Protein AF-A0A3D5VB83-F1 (afdb_monomer_lite)

Structure (mmCIF, N/CA/C/O backbone):
data_AF-A0A3D5VB83-F1
#
_entry.id   AF-A0A3D5VB83-F1
#
loop_
_atom_site.group_PDB
_atom_site.id
_atom_site.type_symbol
_a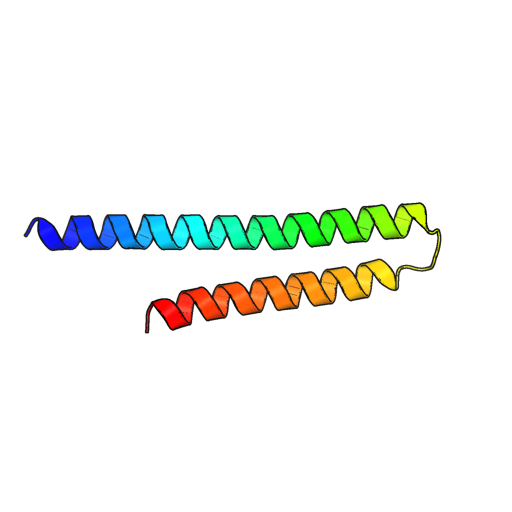tom_site.label_atom_id
_atom_site.label_alt_id
_atom_site.label_comp_id
_atom_site.label_asym_id
_atom_site.label_entity_id
_atom_site.label_seq_id
_atom_site.pdbx_PDB_ins_code
_atom_site.Cartn_x
_atom_site.Cartn_y
_atom_site.Cartn_z
_atom_site.occupancy
_atom_site.B_iso_or_equiv
_atom_site.auth_seq_id
_atom_site.auth_comp_id
_atom_site.auth_asym_id
_atom_site.auth_atom_id
_atom_site.pdbx_PDB_model_num
ATOM 1 N N . MET A 1 1 ? -24.531 -1.909 29.264 1.00 58.06 1 MET A N 1
ATOM 2 C CA . MET A 1 1 ? -24.065 -2.868 28.236 1.00 58.06 1 MET A CA 1
ATOM 3 C C . MET A 1 1 ? -24.076 -2.299 26.803 1.00 58.06 1 MET A C 1
ATOM 5 O O . MET A 1 1 ? -23.802 -3.063 25.903 1.00 58.06 1 MET A O 1
ATOM 9 N N . ARG A 1 2 ? -24.338 -0.994 26.552 1.00 65.75 2 ARG A N 1
ATOM 10 C CA . ARG A 1 2 ? -24.403 -0.414 25.183 1.00 65.75 2 ARG A CA 1
ATOM 11 C C . ARG A 1 2 ? -23.143 0.345 24.724 1.00 65.75 2 ARG A C 1
ATOM 13 O O . ARG A 1 2 ? -22.941 0.487 23.523 1.00 65.75 2 ARG A O 1
ATOM 20 N N . GLU A 1 3 ? -22.310 0.856 25.636 1.00 66.69 3 GLU A N 1
ATOM 21 C CA . GLU A 1 3 ? -21.059 1.550 25.270 1.00 66.69 3 GLU A CA 1
ATOM 22 C C . GLU A 1 3 ? -20.036 0.624 24.591 1.00 66.69 3 GLU A C 1
ATOM 24 O O . GLU A 1 3 ? -19.453 1.016 23.585 1.00 66.69 3 GLU A O 1
ATOM 29 N N . TYR A 1 4 ? -19.870 -0.608 25.086 1.00 71.88 4 TYR A N 1
ATOM 30 C CA . TYR A 1 4 ? -18.842 -1.543 24.607 1.00 71.88 4 TYR A CA 1
ATOM 31 C C . TYR A 1 4 ? -19.033 -1.932 23.130 1.00 71.88 4 TYR A C 1
ATOM 33 O O . TYR A 1 4 ? -18.084 -1.887 22.353 1.00 71.88 4 TYR A O 1
ATOM 41 N N . ASP A 1 5 ? -20.270 -2.197 22.699 1.00 74.56 5 ASP A N 1
ATOM 42 C CA . ASP A 1 5 ? -20.562 -2.545 21.300 1.00 74.56 5 ASP A CA 1
ATOM 43 C C . ASP A 1 5 ? -20.285 -1.382 20.335 1.00 74.56 5 ASP A C 1
ATOM 45 O O . ASP A 1 5 ? -19.824 -1.589 19.211 1.00 74.56 5 ASP A O 1
ATOM 49 N N . ARG A 1 6 ? -20.529 -0.136 20.772 1.00 76.12 6 ARG A N 1
ATOM 50 C CA . ARG A 1 6 ? -20.247 1.066 19.967 1.00 76.12 6 ARG A CA 1
ATOM 51 C C . ARG A 1 6 ? -18.753 1.313 19.809 1.00 76.12 6 ARG A C 1
ATOM 53 O O . ARG A 1 6 ? -18.325 1.750 18.741 1.00 76.12 6 ARG A O 1
ATOM 60 N N . GLU A 1 7 ? -17.980 1.035 20.852 1.00 78.44 7 GLU A N 1
ATOM 61 C CA . GLU A 1 7 ? -16.521 1.105 20.812 1.00 78.44 7 GLU A CA 1
ATOM 62 C C . GLU A 1 7 ? -15.981 0.073 19.822 1.00 78.44 7 GLU A C 1
ATOM 64 O O . GLU A 1 7 ? -15.260 0.444 18.896 1.00 78.44 7 GLU A O 1
ATOM 69 N N . ILE A 1 8 ? -16.413 -1.190 19.934 1.00 76.31 8 ILE A N 1
ATOM 70 C CA . ILE A 1 8 ? -15.996 -2.258 19.019 1.00 76.31 8 ILE A CA 1
ATOM 71 C C . ILE A 1 8 ? -16.330 -1.874 17.580 1.00 76.31 8 ILE A C 1
ATOM 73 O O . ILE A 1 8 ? -15.424 -1.871 16.757 1.00 76.31 8 ILE A O 1
ATOM 77 N N . LEU A 1 9 ? -17.570 -1.457 17.282 1.00 80.81 9 LEU A N 1
ATOM 78 C CA . LEU A 1 9 ? -17.991 -1.012 15.943 1.00 80.81 9 LEU A CA 1
ATOM 79 C C . LEU A 1 9 ? -17.100 0.104 15.371 1.00 80.81 9 LEU A C 1
ATOM 81 O O . LEU A 1 9 ? -16.745 0.074 14.190 1.00 80.81 9 LEU A O 1
ATOM 85 N N . LYS A 1 10 ? -16.693 1.065 16.208 1.00 79.31 10 LYS A N 1
ATOM 86 C CA . LYS A 1 10 ? -15.731 2.107 15.826 1.00 79.31 10 LYS A CA 1
ATOM 87 C C . LYS A 1 10 ? -14.365 1.522 15.485 1.00 79.31 10 LYS A C 1
ATOM 89 O O . LYS A 1 10 ? -13.788 1.899 14.467 1.00 79.31 10 LYS A O 1
ATOM 94 N N . TYR A 1 11 ? -13.862 0.609 16.307 1.00 78.75 11 TYR A N 1
ATOM 95 C CA . TYR A 1 11 ? -12.575 -0.042 16.091 1.00 78.75 11 TYR A CA 1
ATOM 96 C C . TYR A 1 11 ? -12.543 -0.862 14.798 1.00 78.75 11 TYR A C 1
ATOM 98 O O . TYR A 1 11 ? -11.595 -0.725 14.025 1.00 78.75 11 TYR A O 1
ATOM 106 N N . ILE A 1 12 ? -13.588 -1.643 14.502 1.00 79.31 12 ILE A N 1
ATOM 107 C CA . ILE A 1 12 ? -13.673 -2.407 13.241 1.00 79.31 12 ILE A CA 1
ATOM 108 C C . 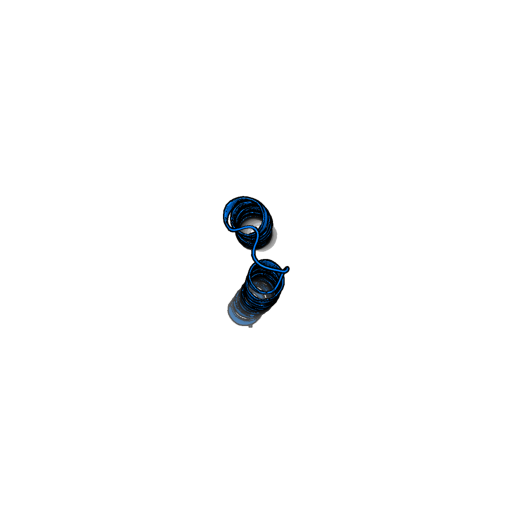ILE A 1 12 ? -13.726 -1.471 12.033 1.00 79.31 12 ILE A C 1
ATOM 110 O O . ILE A 1 12 ? -13.032 -1.711 11.046 1.00 79.31 12 ILE A O 1
ATOM 114 N N . GLY A 1 13 ? -14.484 -0.372 12.115 1.00 83.00 13 GLY A N 1
ATOM 115 C CA . GLY A 1 13 ? -14.515 0.643 11.057 1.00 83.00 13 GLY A CA 1
ATOM 116 C C . GLY A 1 13 ? -13.139 1.269 10.799 1.00 83.00 13 GLY A C 1
ATOM 117 O O . GLY A 1 13 ? -12.731 1.425 9.648 1.00 83.00 13 GLY A O 1
ATOM 118 N N . LEU A 1 14 ? -12.393 1.563 11.866 1.00 77.75 14 LEU A N 1
ATOM 119 C CA . LEU A 1 14 ? -11.030 2.096 11.800 1.00 77.75 14 LEU A CA 1
ATOM 120 C C . LEU A 1 14 ? -10.048 1.105 11.168 1.00 77.75 14 LEU A C 1
ATOM 122 O O . LEU A 1 14 ? -9.289 1.481 10.276 1.00 77.75 14 LEU A O 1
ATOM 126 N N . ILE A 1 15 ? -10.089 -0.162 11.587 1.00 78.25 15 ILE A N 1
ATOM 127 C CA . ILE A 1 15 ? -9.248 -1.228 11.024 1.00 78.25 15 ILE A CA 1
ATOM 128 C C . ILE A 1 15 ? -9.564 -1.422 9.540 1.00 78.25 15 ILE A C 1
ATOM 130 O O . ILE A 1 15 ? -8.649 -1.526 8.727 1.00 78.25 15 ILE A O 1
ATOM 134 N N . SER A 1 16 ? -10.845 -1.425 9.167 1.00 80.69 16 SER A N 1
ATOM 135 C CA . SER A 1 16 ? -11.260 -1.616 7.779 1.00 80.69 16 SER A CA 1
ATOM 136 C C . SER A 1 16 ? -10.809 -0.459 6.883 1.00 80.69 16 SER A C 1
ATOM 138 O O . SER A 1 16 ? -10.341 -0.701 5.773 1.00 80.69 16 SER A O 1
ATOM 140 N N . GLN A 1 17 ? -10.885 0.790 7.359 1.00 75.56 17 GLN A N 1
ATOM 141 C CA . GLN A 1 17 ? -10.341 1.944 6.629 1.00 75.56 17 GLN A CA 1
ATOM 142 C C . GLN A 1 17 ? -8.823 1.863 6.474 1.00 75.56 17 GLN A C 1
ATOM 144 O O . GLN A 1 17 ? -8.303 2.135 5.393 1.00 75.56 17 GLN A O 1
ATOM 149 N N . LEU A 1 18 ? -8.111 1.467 7.530 1.00 76.31 18 LEU A N 1
ATOM 150 C CA . LEU A 1 18 ? -6.660 1.308 7.489 1.00 76.31 18 LEU A CA 1
ATOM 151 C C . LEU A 1 18 ? -6.253 0.204 6.509 1.00 76.31 18 LEU A C 1
ATOM 153 O O . LEU A 1 18 ? -5.417 0.445 5.643 1.00 76.31 18 LEU A O 1
ATOM 157 N N . GLY A 1 19 ? -6.902 -0.960 6.571 1.00 74.94 19 GLY A N 1
ATOM 158 C CA . GLY A 1 19 ? -6.690 -2.054 5.624 1.00 74.94 19 GLY A CA 1
ATOM 159 C C . GLY A 1 19 ? -6.982 -1.645 4.178 1.00 74.94 19 GLY A C 1
ATOM 160 O O . GLY A 1 19 ? -6.215 -1.973 3.276 1.00 74.94 19 GLY A O 1
ATOM 161 N N . LEU A 1 20 ? -8.030 -0.851 3.942 1.00 79.94 20 LEU A N 1
ATOM 162 C CA . LEU A 1 20 ? -8.317 -0.305 2.614 1.00 79.94 20 LEU A CA 1
ATOM 163 C C . LEU A 1 20 ? -7.223 0.658 2.137 1.00 79.94 20 LEU A C 1
ATOM 165 O O . LEU A 1 20 ? -6.775 0.535 1.000 1.00 79.94 20 LEU A O 1
ATOM 169 N N . LEU A 1 21 ? -6.738 1.571 2.984 1.00 76.88 21 LEU A N 1
ATOM 170 C CA . LEU A 1 21 ? -5.639 2.490 2.647 1.00 76.88 21 LEU A CA 1
ATOM 171 C C . LEU A 1 21 ? -4.338 1.752 2.309 1.00 76.88 21 LEU A C 1
ATOM 173 O O . LEU A 1 21 ? -3.603 2.149 1.400 1.00 76.88 21 LEU A O 1
ATOM 177 N N . MET A 1 22 ? -4.075 0.659 3.018 1.00 73.06 22 MET A N 1
ATOM 178 C CA . MET A 1 22 ? -2.941 -0.221 2.769 1.00 73.06 22 MET A CA 1
ATOM 179 C C . MET A 1 22 ? -2.998 -0.885 1.414 1.00 73.06 22 MET A C 1
ATOM 181 O O . MET A 1 22 ? -2.071 -0.760 0.617 1.00 73.06 22 MET A O 1
ATOM 185 N N . VAL A 1 23 ? -4.099 -1.591 1.166 1.00 77.31 23 VAL A N 1
ATOM 186 C CA . VAL A 1 23 ? -4.308 -2.324 -0.078 1.00 77.31 23 VAL A CA 1
ATOM 187 C C . VAL A 1 23 ? -4.298 -1.346 -1.249 1.00 77.31 23 VAL A C 1
ATOM 189 O O . VAL A 1 23 ? -3.653 -1.620 -2.257 1.00 77.31 23 VAL A O 1
ATOM 192 N N . SER A 1 24 ? -4.902 -0.166 -1.078 1.00 78.94 24 SER A N 1
ATOM 193 C CA . SER A 1 24 ? -4.873 0.917 -2.066 1.00 78.94 24 SER A CA 1
ATOM 194 C C . SER A 1 24 ? -3.447 1.379 -2.369 1.00 78.94 24 SER A C 1
ATOM 196 O O . SER A 1 24 ? -3.079 1.487 -3.534 1.00 78.94 24 SER A O 1
ATOM 198 N N . SER A 1 25 ? -2.614 1.604 -1.347 1.00 72.75 25 SER A N 1
ATOM 199 C CA . SER A 1 25 ? -1.228 2.057 -1.543 1.00 72.75 25 SER A CA 1
ATOM 200 C C . SER A 1 25 ? -0.368 0.997 -2.236 1.00 72.75 25 SER A C 1
ATOM 202 O O . SER A 1 25 ? 0.383 1.324 -3.152 1.00 72.75 25 SER A O 1
ATOM 204 N N . ILE A 1 26 ? -0.512 -0.277 -1.853 1.00 77.44 26 ILE A N 1
ATOM 205 C CA . ILE A 1 26 ? 0.194 -1.396 -2.496 1.00 77.44 26 ILE A CA 1
ATOM 206 C C . ILE A 1 26 ? -0.243 -1.525 -3.959 1.00 77.44 26 ILE A C 1
ATOM 208 O O . ILE A 1 26 ? 0.612 -1.642 -4.833 1.00 77.44 26 ILE A O 1
ATOM 212 N N . LEU A 1 27 ? -1.551 -1.459 -4.235 1.00 76.62 27 LEU A N 1
ATOM 213 C CA . LEU A 1 27 ? -2.097 -1.506 -5.594 1.00 76.62 27 LEU A CA 1
ATOM 214 C C . LEU A 1 27 ? -1.566 -0.362 -6.454 1.00 76.62 27 LEU A C 1
ATOM 216 O O . LEU A 1 27 ? -1.142 -0.614 -7.577 1.00 76.62 27 LEU A O 1
ATOM 220 N N . ILE A 1 28 ? -1.546 0.868 -5.931 1.00 75.38 28 ILE A N 1
ATOM 221 C CA . ILE A 1 28 ? -1.042 2.039 -6.657 1.00 75.38 28 ILE A CA 1
ATOM 222 C C . ILE A 1 28 ? 0.434 1.857 -6.996 1.00 75.38 28 ILE A C 1
ATOM 224 O O . ILE A 1 28 ? 0.790 1.989 -8.161 1.00 75.38 28 ILE A O 1
ATOM 228 N N . PHE A 1 29 ? 1.284 1.513 -6.022 1.00 72.50 29 PHE A N 1
ATOM 229 C CA . PHE A 1 29 ? 2.709 1.285 -6.279 1.00 72.50 29 PHE A CA 1
ATOM 230 C C . PHE A 1 29 ? 2.921 0.126 -7.264 1.00 72.50 29 PHE A C 1
ATOM 232 O O . PHE A 1 29 ? 3.688 0.257 -8.212 1.00 72.50 29 PHE A O 1
ATOM 239 N N . PHE A 1 30 ? 2.195 -0.979 -7.118 1.00 71.50 30 PHE A N 1
ATOM 240 C CA . PHE A 1 30 ? 2.290 -2.107 -8.040 1.00 71.50 30 PHE A CA 1
ATOM 241 C C . PHE A 1 30 ? 1.919 -1.719 -9.482 1.00 71.50 30 PHE A C 1
ATOM 243 O O . PHE A 1 30 ? 2.666 -2.014 -10.416 1.00 71.50 30 PHE A O 1
ATOM 250 N N . PHE A 1 31 ? 0.806 -1.001 -9.668 1.00 72.94 31 PHE A N 1
ATOM 251 C CA . PHE A 1 31 ? 0.368 -0.542 -10.988 1.00 72.94 31 PHE A CA 1
ATOM 252 C C . PHE A 1 31 ? 1.319 0.503 -11.581 1.00 72.94 31 PHE A C 1
ATOM 254 O O . PHE A 1 31 ? 1.637 0.427 -12.767 1.00 72.94 31 PHE A O 1
ATOM 261 N N . LEU A 1 32 ? 1.804 1.449 -10.766 1.00 73.44 32 LEU A N 1
ATOM 262 C CA . LEU A 1 32 ? 2.778 2.453 -11.202 1.00 73.44 32 LEU A CA 1
ATOM 263 C C . LEU A 1 32 ? 4.084 1.796 -11.652 1.00 73.44 32 LEU A C 1
ATOM 265 O O . LEU A 1 32 ? 4.606 2.156 -12.702 1.00 73.44 32 LEU A O 1
ATOM 269 N N . GLY A 1 33 ? 4.588 0.826 -10.883 1.00 69.50 33 GLY A N 1
ATOM 270 C CA . GLY A 1 33 ? 5.815 0.095 -11.193 1.00 69.50 33 GLY A CA 1
ATOM 271 C C . GLY A 1 33 ? 5.728 -0.611 -12.542 1.00 69.50 33 GLY A C 1
ATOM 272 O O . GLY A 1 33 ? 6.600 -0.419 -13.385 1.00 69.50 33 GLY A O 1
ATOM 273 N N . LEU A 1 34 ? 4.627 -1.330 -12.791 1.00 68.50 34 LEU A N 1
ATOM 274 C CA . LEU A 1 34 ? 4.373 -1.993 -14.074 1.00 68.50 34 LEU A CA 1
ATOM 275 C C . LEU A 1 34 ? 4.234 -1.006 -15.240 1.00 68.50 34 LEU A C 1
ATOM 277 O O . LEU A 1 34 ? 4.711 -1.281 -16.342 1.00 68.50 34 LEU A O 1
ATOM 281 N N . PHE A 1 35 ? 3.574 0.135 -15.022 1.00 68.94 35 PHE A N 1
ATOM 282 C CA . PHE A 1 35 ? 3.381 1.142 -16.067 1.00 68.94 35 PHE A CA 1
ATOM 283 C C . PHE A 1 35 ? 4.706 1.809 -16.458 1.00 68.94 35 PHE A C 1
ATOM 285 O O . PHE A 1 35 ? 4.967 2.028 -17.642 1.00 68.94 35 PHE A O 1
ATOM 292 N N . LEU A 1 36 ? 5.564 2.080 -15.473 1.00 68.25 36 LEU A N 1
ATOM 293 C CA . LEU A 1 36 ? 6.865 2.707 -15.682 1.00 68.25 36 LEU A CA 1
ATOM 294 C C . LEU A 1 36 ? 7.866 1.750 -16.350 1.00 68.25 36 LEU A C 1
ATOM 296 O O . LEU A 1 36 ? 8.604 2.170 -17.238 1.00 68.25 36 LEU A O 1
ATOM 300 N N . ASP A 1 37 ? 7.836 0.459 -16.008 1.00 65.62 37 ASP A N 1
ATOM 301 C CA . ASP A 1 37 ? 8.653 -0.580 -16.661 1.00 65.62 37 ASP A CA 1
ATOM 302 C C . ASP A 1 37 ? 8.327 -0.690 -18.158 1.00 65.62 37 ASP A C 1
ATOM 304 O O . ASP A 1 37 ? 9.213 -0.761 -19.013 1.00 65.62 37 ASP A O 1
ATOM 308 N N . LYS A 1 38 ? 7.031 -0.603 -18.489 1.00 65.12 38 LYS A N 1
ATOM 309 C CA . LYS A 1 38 ? 6.539 -0.610 -19.872 1.00 65.12 38 LYS A CA 1
ATOM 310 C C . LYS A 1 38 ? 6.948 0.639 -20.655 1.00 65.12 38 LYS A C 1
ATOM 312 O O . LYS A 1 38 ? 7.142 0.555 -21.865 1.00 65.12 38 LYS A O 1
ATOM 317 N N . LEU A 1 39 ? 7.061 1.787 -19.983 1.00 67.44 39 LEU A N 1
ATOM 318 C CA . LEU A 1 39 ? 7.394 3.063 -20.616 1.00 67.44 39 LEU A CA 1
ATOM 319 C C . LEU A 1 39 ? 8.893 3.179 -20.930 1.00 67.44 39 LEU A C 1
ATOM 321 O O . LEU A 1 39 ? 9.258 3.709 -21.976 1.00 67.44 39 LEU A O 1
ATOM 325 N N . ILE A 1 40 ? 9.759 2.671 -20.047 1.00 66.25 40 ILE A N 1
ATOM 326 C CA . ILE A 1 40 ? 11.211 2.902 -20.131 1.00 66.25 40 ILE A CA 1
ATOM 327 C C . ILE A 1 40 ? 11.935 1.767 -20.892 1.00 66.25 40 ILE A C 1
ATOM 329 O O . ILE A 1 40 ? 13.117 1.903 -21.197 1.00 66.25 40 ILE A O 1
ATOM 333 N N . HIS A 1 41 ? 11.267 0.654 -21.251 1.00 61.94 41 HIS A N 1
ATOM 334 C CA . HIS A 1 41 ? 11.873 -0.502 -21.962 1.00 61.94 41 HIS A CA 1
ATOM 335 C C . HIS A 1 41 ? 13.160 -1.046 -21.307 1.00 61.94 41 HIS A C 1
ATOM 337 O O . HIS A 1 41 ? 13.908 -1.835 -21.891 1.00 61.94 41 HIS A O 1
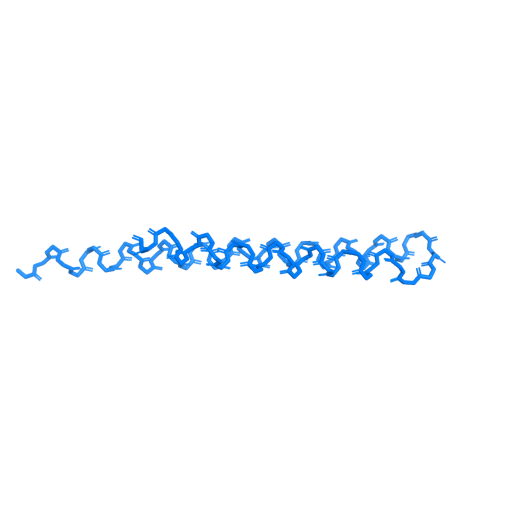ATOM 343 N N . THR A 1 42 ? 13.439 -0.624 -20.078 1.00 53.19 42 THR A N 1
ATOM 344 C CA . THR A 1 42 ? 14.591 -1.058 -19.310 1.00 53.19 42 THR A CA 1
ATOM 345 C C . THR A 1 42 ? 14.158 -2.336 -18.616 1.00 53.19 42 THR A C 1
ATOM 347 O O . THR A 1 42 ? 13.043 -2.417 -18.116 1.00 53.19 42 THR A O 1
ATOM 350 N N . ARG A 1 43 ? 15.013 -3.362 -18.653 1.00 57.62 43 ARG A N 1
ATOM 351 C CA . ARG A 1 43 ? 14.833 -4.649 -17.955 1.00 57.62 43 ARG A CA 1
ATOM 352 C C . ARG A 1 43 ? 14.210 -4.443 -16.558 1.00 57.62 43 ARG A C 1
ATOM 354 O O . ARG A 1 43 ? 14.521 -3.409 -15.972 1.00 57.62 43 ARG A O 1
ATOM 361 N N . PRO A 1 44 ? 13.463 -5.421 -15.993 1.00 65.75 44 PRO A N 1
ATOM 362 C CA . PRO A 1 44 ? 12.459 -5.258 -14.917 1.00 65.75 44 PRO A CA 1
ATOM 363 C C . PRO A 1 44 ? 12.997 -4.875 -13.518 1.00 65.75 44 PRO A C 1
ATOM 365 O O . PRO A 1 44 ? 12.467 -5.265 -12.481 1.00 65.75 44 PRO A O 1
ATOM 368 N N . LEU A 1 45 ? 14.082 -4.113 -13.463 1.00 66.62 45 LEU A N 1
ATOM 369 C CA . LEU A 1 45 ? 14.729 -3.554 -12.286 1.00 66.62 45 LEU A CA 1
ATOM 370 C C . LEU A 1 45 ? 13.826 -2.536 -11.581 1.00 66.62 45 LEU A C 1
ATOM 372 O O . LEU A 1 45 ? 13.763 -2.528 -10.353 1.00 66.62 45 LEU A O 1
ATOM 376 N N . LEU A 1 46 ? 13.096 -1.712 -12.341 1.00 65.56 46 LEU A N 1
ATOM 377 C CA . LEU A 1 46 ? 12.180 -0.718 -11.778 1.00 65.56 46 LEU A CA 1
ATOM 378 C C . LEU A 1 46 ? 10.975 -1.385 -11.111 1.00 65.56 46 LEU A C 1
ATOM 380 O O . LEU A 1 46 ? 10.639 -1.037 -9.980 1.00 65.56 46 LEU A O 1
ATOM 384 N N . THR A 1 47 ? 10.401 -2.404 -11.756 1.00 66.50 47 THR A N 1
ATOM 385 C CA . THR A 1 47 ? 9.336 -3.235 -11.176 1.00 66.50 47 THR A CA 1
ATOM 386 C C . THR A 1 47 ? 9.785 -3.923 -9.886 1.00 66.50 47 THR A C 1
ATOM 388 O O . THR A 1 47 ? 9.040 -3.923 -8.910 1.00 66.50 47 THR A O 1
ATOM 391 N N . ILE A 1 48 ? 11.013 -4.450 -9.822 1.00 70.50 48 ILE A N 1
ATOM 392 C CA . ILE A 1 48 ? 11.549 -5.092 -8.607 1.00 70.50 48 ILE A CA 1
ATOM 393 C C . ILE A 1 48 ? 11.646 -4.101 -7.437 1.00 70.50 48 ILE A C 1
ATOM 395 O O . ILE A 1 48 ? 11.223 -4.429 -6.328 1.00 70.50 48 ILE A O 1
ATOM 399 N N . ILE A 1 49 ? 12.150 -2.884 -7.670 1.00 75.75 49 ILE A N 1
ATOM 400 C CA . ILE A 1 49 ? 12.260 -1.850 -6.626 1.00 75.75 49 ILE A CA 1
ATOM 401 C C . ILE A 1 49 ? 10.871 -1.381 -6.177 1.00 75.75 49 ILE A C 1
ATOM 403 O O . ILE A 1 49 ? 10.632 -1.223 -4.981 1.00 75.75 49 ILE A O 1
ATOM 407 N N . PHE A 1 50 ? 9.934 -1.206 -7.111 1.00 73.62 50 PHE A N 1
ATOM 408 C CA . PHE A 1 50 ? 8.562 -0.804 -6.798 1.00 73.62 50 PHE A CA 1
ATOM 409 C C . PHE A 1 50 ? 7.784 -1.882 -6.038 1.00 73.62 50 PHE A C 1
ATOM 411 O O . PHE A 1 50 ? 7.035 -1.555 -5.120 1.00 73.62 50 PHE A O 1
ATOM 418 N N . ILE A 1 51 ? 7.986 -3.161 -6.365 1.00 71.31 51 ILE A N 1
ATOM 419 C CA . ILE A 1 51 ? 7.416 -4.282 -5.610 1.00 71.31 51 ILE A CA 1
ATOM 420 C C . ILE A 1 51 ? 8.039 -4.344 -4.215 1.00 71.31 51 ILE A C 1
ATOM 422 O O . ILE A 1 51 ? 7.304 -4.457 -3.238 1.00 71.31 51 ILE A O 1
ATOM 426 N N . ALA A 1 52 ? 9.364 -4.212 -4.096 1.00 78.81 52 ALA A N 1
ATOM 427 C CA . ALA A 1 52 ? 10.041 -4.194 -2.801 1.00 78.81 52 ALA A CA 1
ATOM 428 C C . ALA A 1 52 ? 9.537 -3.042 -1.916 1.00 78.81 52 ALA A C 1
ATOM 430 O O . ALA A 1 52 ? 9.220 -3.263 -0.748 1.00 78.81 52 ALA A O 1
ATOM 431 N N . LEU A 1 53 ? 9.375 -1.839 -2.481 1.00 76.38 53 LEU A N 1
ATOM 432 C CA . LEU A 1 53 ? 8.785 -0.691 -1.791 1.00 76.38 53 LEU A CA 1
ATOM 433 C C . LEU A 1 53 ? 7.306 -0.904 -1.463 1.00 76.38 53 LEU A C 1
ATOM 435 O O . LEU A 1 53 ? 6.883 -0.553 -0.365 1.00 76.38 53 LEU A O 1
ATOM 439 N N . GLY A 1 54 ? 6.520 -1.505 -2.356 1.00 73.69 54 GLY A N 1
ATOM 440 C CA . GLY A 1 54 ? 5.117 -1.842 -2.108 1.00 73.69 54 GLY A CA 1
ATOM 441 C C . GLY A 1 54 ? 4.960 -2.823 -0.945 1.00 73.69 54 GLY A C 1
ATOM 442 O O . GLY A 1 54 ? 4.144 -2.597 -0.055 1.00 73.69 54 GLY A O 1
ATOM 443 N N . VAL A 1 55 ? 5.801 -3.859 -0.890 1.00 72.50 55 VAL A N 1
ATOM 444 C CA . VAL A 1 55 ? 5.853 -4.822 0.220 1.00 72.50 55 VAL A CA 1
ATOM 445 C C . VAL A 1 55 ? 6.303 -4.145 1.517 1.00 72.50 55 VAL A C 1
ATOM 447 O O . VAL A 1 55 ? 5.677 -4.363 2.553 1.00 72.50 55 VAL A O 1
ATOM 450 N N . PHE A 1 56 ? 7.319 -3.276 1.476 1.00 77.94 56 PHE A N 1
ATOM 451 C CA . PHE A 1 56 ? 7.771 -2.521 2.653 1.00 77.94 56 PHE A CA 1
ATOM 452 C C . PHE A 1 56 ? 6.684 -1.578 3.184 1.00 77.94 56 PHE A C 1
ATOM 454 O O . PHE A 1 56 ? 6.416 -1.542 4.382 1.00 77.94 56 PHE A O 1
ATOM 461 N N . THR A 1 57 ? 6.013 -0.852 2.290 1.00 67.94 57 THR A N 1
ATOM 462 C CA . THR A 1 57 ? 4.947 0.106 2.623 1.00 67.94 57 THR A CA 1
ATOM 463 C C . THR A 1 57 ? 3.701 -0.616 3.139 1.00 67.94 57 THR A C 1
ATOM 465 O O . THR A 1 57 ? 3.082 -0.182 4.114 1.00 67.94 57 THR A O 1
ATOM 468 N N . GLY A 1 58 ? 3.372 -1.766 2.545 1.00 67.81 58 GLY A N 1
ATOM 469 C CA . GLY A 1 58 ? 2.347 -2.675 3.038 1.00 67.81 58 GLY A CA 1
ATOM 470 C C . GLY A 1 58 ? 2.677 -3.171 4.442 1.00 67.81 58 GLY A C 1
ATOM 471 O O . GLY A 1 58 ? 1.940 -2.894 5.379 1.00 67.81 58 GLY A O 1
ATOM 4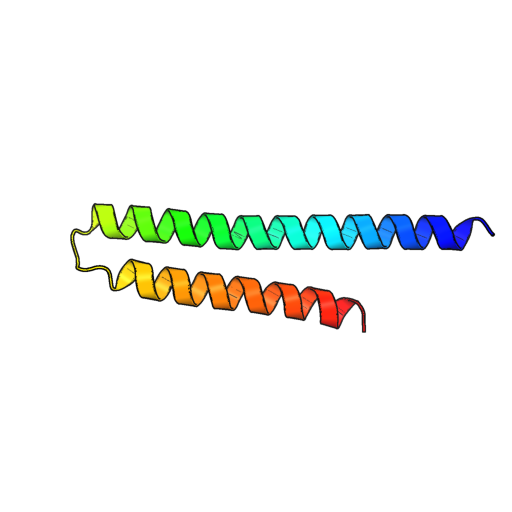72 N N . GLY A 1 59 ? 3.828 -3.813 4.638 1.00 71.06 59 GLY A N 1
ATOM 473 C CA . GLY A 1 59 ? 4.254 -4.308 5.951 1.00 71.06 59 GLY A CA 1
ATOM 474 C C . GLY A 1 59 ? 4.271 -3.221 7.033 1.00 71.06 59 GLY A C 1
ATOM 475 O O . GLY A 1 59 ? 3.741 -3.427 8.125 1.00 71.06 59 GLY A O 1
ATOM 476 N N . PH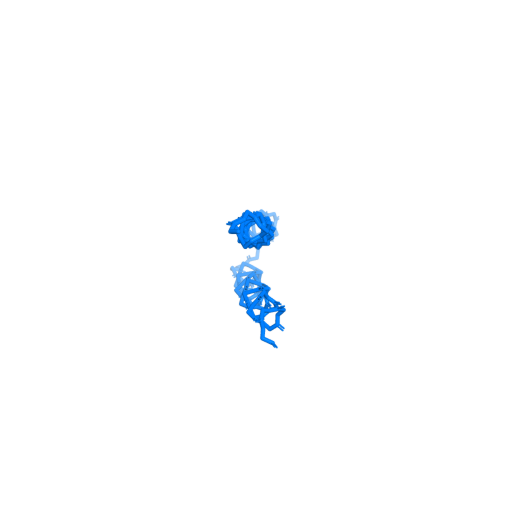E A 1 60 ? 4.789 -2.031 6.712 1.00 68.00 60 PHE A N 1
ATOM 477 C CA . PHE A 1 60 ? 4.854 -0.903 7.644 1.00 68.00 60 PHE A CA 1
ATOM 478 C C . PHE A 1 60 ? 3.471 -0.416 8.078 1.00 68.00 60 PHE A C 1
ATOM 480 O O . PHE A 1 60 ? 3.271 -0.029 9.228 1.00 68.00 60 PHE A O 1
ATOM 487 N N . THR A 1 61 ? 2.486 -0.465 7.185 1.00 66.12 61 THR A N 1
ATOM 488 C CA . THR A 1 61 ? 1.140 -0.016 7.531 1.00 66.12 61 THR A CA 1
ATOM 489 C C . THR A 1 61 ? 0.378 -1.057 8.366 1.00 66.12 61 THR A C 1
ATOM 491 O O . THR A 1 61 ? -0.386 -0.667 9.254 1.00 66.12 61 THR A O 1
ATOM 494 N N . VAL A 1 62 ? 0.647 -2.364 8.185 1.00 64.62 62 VAL A N 1
ATOM 495 C CA . VAL A 1 62 ? 0.130 -3.424 9.081 1.00 64.62 62 VAL A CA 1
ATOM 496 C C . VAL A 1 62 ? 0.707 -3.187 10.475 1.00 64.62 62 VAL A C 1
ATOM 498 O O . VAL A 1 62 ? -0.038 -3.117 11.452 1.00 64.62 62 VAL A O 1
ATOM 501 N N . TYR A 1 63 ? 2.025 -2.981 10.555 1.00 65.75 63 TYR A N 1
ATOM 502 C CA . TYR A 1 63 ? 2.728 -2.685 11.803 1.00 65.75 63 TYR A CA 1
ATOM 503 C C . TYR A 1 63 ? 2.169 -1.450 12.507 1.00 65.75 63 TYR A C 1
ATOM 505 O O . TYR A 1 63 ? 1.891 -1.490 13.701 1.00 65.75 63 TYR A O 1
ATOM 513 N N . LYS A 1 64 ? 1.940 -0.362 11.767 1.00 61.94 64 LYS A N 1
ATOM 514 C CA . LYS A 1 64 ? 1.381 0.879 12.314 1.00 61.94 64 LYS A CA 1
ATOM 515 C C . LYS A 1 64 ? -0.056 0.710 12.814 1.00 61.94 64 LYS A C 1
ATOM 517 O O . LYS A 1 64 ? -0.460 1.402 13.741 1.00 61.94 64 LYS A O 1
ATOM 522 N N . THR A 1 65 ? -0.822 -0.202 12.218 1.00 59.81 65 THR A N 1
ATOM 523 C CA . THR A 1 65 ? -2.189 -0.520 12.652 1.00 59.81 65 THR A CA 1
ATOM 524 C C . THR A 1 65 ? -2.182 -1.365 13.925 1.00 59.81 65 THR A C 1
ATOM 526 O O . THR A 1 65 ? -2.927 -1.063 14.853 1.00 59.81 65 THR A O 1
ATOM 529 N N . LEU A 1 66 ? -1.290 -2.357 14.008 1.00 63.53 66 LEU A N 1
ATOM 530 C CA . LEU A 1 66 ? -1.083 -3.178 15.206 1.00 63.53 66 LEU A CA 1
ATOM 531 C C . LEU A 1 66 ? -0.558 -2.357 16.389 1.00 63.53 66 LEU A C 1
ATOM 533 O O . LEU A 1 66 ? -1.088 -2.457 17.487 1.00 63.53 66 LEU A O 1
ATOM 537 N N . MET A 1 67 ? 0.429 -1.493 16.155 1.00 60.56 67 MET A N 1
ATOM 538 C CA . MET A 1 67 ? 1.030 -0.640 17.188 1.00 60.56 67 MET A CA 1
ATOM 539 C C . MET A 1 67 ? 0.130 0.525 17.617 1.00 60.56 67 MET A C 1
ATOM 541 O O . MET A 1 67 ? 0.402 1.198 18.596 1.00 60.56 67 MET A O 1
ATOM 545 N N . LYS A 1 68 ? -0.945 0.806 16.878 1.00 51.19 68 LYS A N 1
ATOM 546 C CA . LYS A 1 68 ? -1.976 1.753 17.319 1.00 51.19 68 LYS A CA 1
ATOM 547 C C . LYS A 1 68 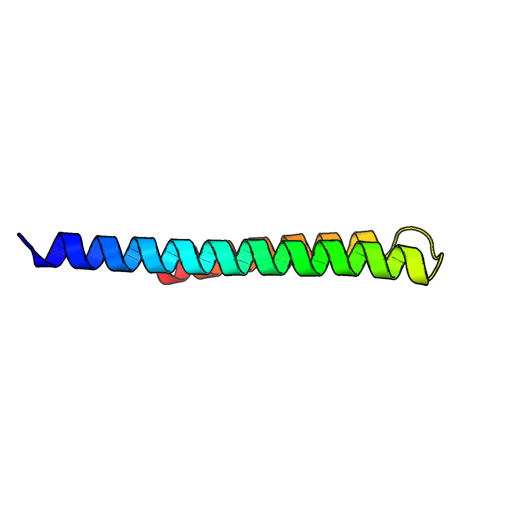? -3.015 1.085 18.228 1.00 51.19 68 LYS A C 1
ATOM 549 O O . LYS A 1 68 ? -3.806 1.780 18.859 1.00 51.19 68 LYS A O 1
ATOM 554 N N . PHE A 1 69 ? -3.027 -0.246 18.249 1.00 56.28 69 PHE A N 1
ATOM 555 C CA . PHE A 1 69 ? -3.921 -1.069 19.054 1.00 56.28 69 PHE A CA 1
ATOM 556 C C . PHE A 1 69 ? -3.292 -1.553 20.368 1.00 56.28 69 PHE A C 1
ATOM 558 O O . PHE A 1 69 ? -4.034 -1.986 21.247 1.00 56.28 69 PHE A O 1
ATOM 565 N N . TYR A 1 70 ? -1.963 -1.481 20.495 1.00 45.97 70 TYR A N 1
ATOM 566 C CA . TYR A 1 70 ? -1.192 -1.811 21.696 1.00 45.97 70 TYR A CA 1
ATOM 567 C C . TYR A 1 70 ? -0.460 -0.567 22.193 1.00 45.97 70 TYR A C 1
ATOM 569 O O . TYR A 1 70 ? -0.598 -0.233 23.388 1.00 45.97 70 TYR A O 1
#

Radius of gyration: 17.12 Å; chains: 1; bounding box: 39×8×50 Å

Secondary structure (DSSP, 8-state):
--HHHHHHHHHHHHHHHHHHHHHHHHHHHHHHHHHHHHHH---THHHHHHHHHHHHHHHHHHHHHHTTT-

Sequence (70 aa):
MREYDREILKYIGLISQLGLLMVSSILIFFFLGLFLDKLIHTRPLLTIIFIALGVFTGGFTVYKTLMKFY

Foldseek 3Di:
DPPVVVVVVVLVVVVVVLVVVLVVQLVVLQVVQVVVCVVPVDPSPSNVVSNVVNVVSSVVSVVVSVVVVD

pLDDT: mean 70.42, std 7.59, range [45.97, 83.0]